Protein AF-A0A9E3SE55-F1 (afdb_monomer_lite)

Secondary structure (DSSP, 8-state):
----HHHHHHIIIIIS--TT----EEEEETTEEEEE--HHHHHHHHHHHHHH-

Sequence (53 aa):
MKVTADELFAKLTQEYKIIGERGIINFTLKNLTIAIETRDTIGNLLQEWLKAW

Radius of gyration: 13.92 Å; chains: 1; bounding box: 34×20×34 Å

pLDDT: mean 81.45, std 6.57, range [60.78, 91.94]

Foldseek 3Di:
DDADPVRVVCCCCPVVVCPPDDDWDWDDDDHDIDTDDDPVVVVVVVVVVVVVD

Structure (mmCIF, N/CA/C/O backbone):
data_AF-A0A9E3SE55-F1
#
_entry.id   AF-A0A9E3SE55-F1
#
loop_
_atom_site.group_PDB
_atom_site.id
_atom_site.type_symbol
_atom_site.label_atom_id
_atom_site.label_alt_id
_atom_site.label_comp_id
_atom_site.label_asym_id
_atom_site.label_entity_id
_atom_site.label_seq_id
_atom_site.pdbx_PDB_ins_code
_atom_site.Cartn_x
_atom_site.Cartn_y
_atom_site.Cartn_z
_atom_site.occupancy
_atom_site.B_iso_or_equiv
_atom_site.auth_seq_id
_atom_site.auth_comp_id
_atom_site.auth_asym_id
_atom_site.auth_atom_id
_atom_site.pdbx_PDB_model_num
ATOM 1 N N . MET A 1 1 ? -4.439 10.575 16.822 1.00 60.78 1 MET A N 1
ATOM 2 C CA . MET A 1 1 ? -5.878 10.471 17.159 1.00 60.78 1 MET A CA 1
ATOM 3 C C . MET A 1 1 ? -6.227 8.988 17.093 1.00 60.78 1 MET A C 1
ATOM 5 O O . MET A 1 1 ? -5.803 8.362 16.136 1.00 60.78 1 MET A O 1
ATOM 9 N N . LYS A 1 2 ? -6.854 8.383 18.112 1.00 73.50 2 LYS A N 1
ATOM 10 C CA . LYS A 1 2 ? -7.237 6.959 18.032 1.00 73.50 2 LYS A CA 1
ATOM 11 C C . LYS A 1 2 ? -8.544 6.877 17.249 1.00 73.50 2 LYS A C 1
ATOM 13 O O . LYS A 1 2 ? -9.561 7.320 17.763 1.00 73.50 2 LYS A O 1
ATOM 18 N N . VAL A 1 3 ? -8.473 6.389 16.019 1.00 80.31 3 VAL A N 1
ATOM 19 C CA . VAL A 1 3 ? -9.627 6.160 15.143 1.00 80.31 3 VAL A CA 1
ATOM 20 C C . VAL A 1 3 ? -9.912 4.661 15.174 1.00 80.31 3 VAL A C 1
ATOM 22 O O . VAL A 1 3 ? -8.974 3.860 15.147 1.00 80.31 3 VAL A O 1
ATOM 25 N N . THR A 1 4 ? -11.171 4.264 15.305 1.00 88.69 4 THR A N 1
ATOM 26 C CA . THR A 1 4 ? -11.546 2.844 15.235 1.00 88.69 4 THR A CA 1
ATOM 27 C C . THR A 1 4 ? -11.480 2.339 13.791 1.00 88.69 4 THR A C 1
ATOM 29 O O . THR A 1 4 ? -11.476 3.126 12.843 1.00 88.69 4 THR A O 1
ATOM 32 N N . ALA A 1 5 ? -11.425 1.017 13.604 1.00 86.00 5 ALA A N 1
ATOM 33 C CA . ALA A 1 5 ? -11.408 0.423 12.266 1.00 86.00 5 ALA A CA 1
ATOM 34 C C . ALA A 1 5 ? -12.652 0.814 11.442 1.00 86.00 5 ALA A C 1
ATOM 36 O O . ALA A 1 5 ? -12.533 1.100 10.251 1.00 86.00 5 ALA A O 1
ATOM 37 N N . ASP A 1 6 ? -13.817 0.899 12.089 1.00 90.00 6 ASP A N 1
ATOM 38 C CA . ASP A 1 6 ? -15.077 1.275 11.443 1.00 90.00 6 ASP A CA 1
ATOM 39 C C . ASP A 1 6 ? -15.096 2.752 11.033 1.00 90.00 6 ASP A C 1
ATOM 41 O O . ASP A 1 6 ? -15.528 3.096 9.933 1.00 90.00 6 ASP A O 1
ATOM 45 N N . GLU A 1 7 ? -14.565 3.635 11.880 1.00 89.06 7 GLU A N 1
ATOM 46 C CA . GLU A 1 7 ? -14.421 5.059 11.564 1.00 89.06 7 GLU A CA 1
ATOM 47 C C . GLU A 1 7 ? -13.425 5.287 10.420 1.00 89.06 7 GLU A C 1
ATOM 49 O O . GLU A 1 7 ? -13.678 6.106 9.537 1.00 89.06 7 GLU A O 1
ATOM 54 N N . LEU A 1 8 ? -12.311 4.547 10.394 1.00 87.00 8 LEU A N 1
ATOM 55 C CA . LEU A 1 8 ? -11.351 4.582 9.288 1.00 87.00 8 LEU A CA 1
ATOM 56 C C . LEU A 1 8 ? -12.009 4.116 7.985 1.00 87.00 8 LEU A C 1
ATOM 58 O O . LEU A 1 8 ? -11.893 4.783 6.958 1.00 87.00 8 LEU A O 1
ATOM 62 N N . PHE A 1 9 ? -12.740 3.002 8.029 1.00 87.94 9 PHE A N 1
ATOM 63 C CA . PHE A 1 9 ? -13.470 2.488 6.876 1.00 87.94 9 PHE A CA 1
ATOM 64 C C . PHE A 1 9 ? -14.494 3.505 6.355 1.00 87.94 9 PHE A C 1
ATOM 66 O O . PHE A 1 9 ? -14.536 3.775 5.151 1.00 87.94 9 PHE A O 1
ATOM 73 N N . ALA A 1 10 ? -15.275 4.120 7.245 1.00 91.00 10 ALA A N 1
ATOM 74 C CA . ALA A 1 10 ? -16.238 5.155 6.883 1.00 91.00 10 ALA A CA 1
ATOM 75 C C . ALA A 1 10 ? -15.55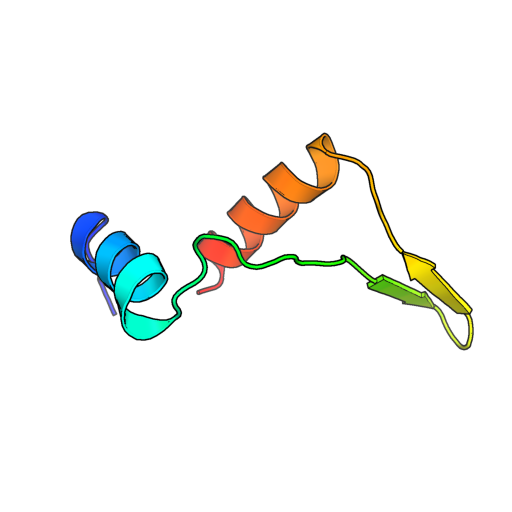0 6.377 6.258 1.00 91.00 10 ALA A C 1
ATOM 77 O O . ALA A 1 10 ? -15.971 6.834 5.199 1.00 91.00 10 ALA A O 1
ATOM 78 N N . LYS A 1 11 ? -14.439 6.858 6.827 1.00 88.38 11 LYS A N 1
ATOM 79 C CA . LYS A 1 11 ? -13.676 7.978 6.256 1.00 88.38 11 LYS A CA 1
ATOM 80 C C . LYS A 1 11 ? -13.155 7.677 4.856 1.00 88.38 11 LYS A C 1
ATOM 82 O O . LYS A 1 11 ? -13.326 8.482 3.943 1.00 88.38 11 LYS A O 1
ATOM 87 N N . LEU A 1 12 ? -12.557 6.507 4.658 1.00 85.75 12 LEU A N 1
ATOM 88 C CA . LEU A 1 12 ? -12.003 6.117 3.362 1.00 85.75 12 LEU A CA 1
ATOM 89 C C . LEU A 1 12 ? -13.092 5.957 2.292 1.00 85.75 12 LEU A C 1
ATOM 91 O O . LEU A 1 12 ? -12.926 6.398 1.155 1.00 85.75 12 LEU A O 1
ATOM 95 N N . THR A 1 13 ? -14.224 5.355 2.650 1.00 86.88 13 THR A N 1
ATOM 96 C CA . THR A 1 13 ? -15.288 5.032 1.689 1.00 86.88 13 THR A CA 1
ATOM 97 C C . THR A 1 13 ? -16.274 6.173 1.454 1.00 86.88 13 THR A C 1
ATOM 99 O O . THR A 1 13 ? -16.722 6.353 0.324 1.00 86.88 13 THR A O 1
ATOM 102 N N . GLN A 1 14 ? -16.604 6.960 2.480 1.00 88.81 14 GLN A N 1
ATOM 103 C CA . GLN A 1 14 ? -17.636 8.000 2.414 1.00 88.81 14 GLN A CA 1
ATOM 104 C C . GLN A 1 14 ? -17.049 9.393 2.178 1.00 88.81 14 GLN A C 1
ATOM 106 O O . GLN A 1 14 ? -17.577 10.138 1.351 1.00 88.81 14 GLN A O 1
ATOM 111 N N . GLU A 1 15 ? -15.959 9.745 2.868 1.00 88.00 15 GLU A N 1
ATOM 112 C CA . GLU A 1 15 ? -15.328 11.067 2.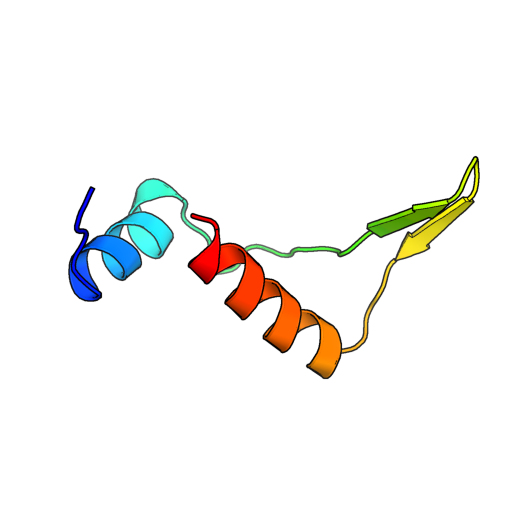731 1.00 88.00 15 GLU A CA 1
ATOM 113 C C . GLU A 1 15 ? -14.354 11.088 1.548 1.00 88.00 15 GLU A C 1
ATOM 115 O O . GLU A 1 15 ? -14.490 11.918 0.651 1.00 88.00 15 GLU A O 1
ATOM 120 N N . TYR A 1 16 ? -13.414 10.139 1.506 1.00 83.62 16 TYR A N 1
ATOM 121 C CA . TYR A 1 16 ? -12.407 10.043 0.441 1.00 83.62 16 TYR A CA 1
ATOM 122 C C . TYR A 1 16 ? -12.915 9.357 -0.833 1.00 83.62 16 TYR A C 1
ATOM 124 O O . TYR A 1 16 ? -12.273 9.478 -1.872 1.00 83.62 16 TYR A O 1
ATOM 132 N N . LYS A 1 17 ? -14.052 8.648 -0.764 1.00 85.69 17 LYS A N 1
ATOM 133 C CA . LYS A 1 17 ? -14.724 7.998 -1.906 1.00 85.69 17 LYS A CA 1
ATOM 134 C C . LYS A 1 17 ? -13.794 7.140 -2.769 1.00 85.69 17 LYS A C 1
ATOM 136 O O . LYS A 1 17 ? -13.920 7.110 -3.985 1.00 85.69 17 LYS A O 1
ATOM 141 N N . ILE A 1 18 ? -12.893 6.388 -2.136 1.00 82.94 18 ILE A N 1
ATOM 142 C CA . ILE A 1 18 ? -11.867 5.605 -2.848 1.00 82.94 18 ILE A CA 1
ATOM 143 C C . ILE A 1 18 ? -12.420 4.413 -3.652 1.00 82.94 18 ILE A C 1
ATOM 145 O O . ILE A 1 18 ? -11.687 3.782 -4.413 1.00 82.94 18 ILE A O 1
ATOM 149 N N . ILE A 1 19 ? -13.692 4.042 -3.462 1.00 83.25 19 ILE A N 1
ATOM 150 C CA . ILE A 1 19 ? -14.296 2.892 -4.144 1.00 83.25 19 ILE A CA 1
ATOM 151 C C . ILE A 1 19 ? -14.503 3.228 -5.623 1.00 83.25 19 ILE A C 1
ATOM 153 O O . ILE A 1 19 ? -15.257 4.133 -5.960 1.00 83.25 19 ILE A O 1
ATOM 157 N N . GLY A 1 20 ? -13.886 2.435 -6.502 1.00 78.69 20 GLY A N 1
ATOM 158 C CA . GLY A 1 20 ? -13.985 2.605 -7.955 1.00 78.69 20 GLY A CA 1
ATOM 159 C C . GLY A 1 20 ? -12.928 3.538 -8.549 1.00 78.69 20 GLY A C 1
ATOM 160 O O . GLY A 1 20 ? -12.808 3.605 -9.772 1.00 78.69 20 GLY A O 1
ATOM 161 N N . GLU A 1 21 ? -12.123 4.186 -7.707 1.00 80.81 21 GLU A N 1
ATOM 162 C CA . GLU A 1 21 ? -11.006 5.019 -8.141 1.00 80.81 21 GLU A CA 1
ATOM 163 C C . GLU A 1 21 ? -9.847 4.169 -8.674 1.00 80.81 21 GLU A C 1
ATOM 165 O O . GLU A 1 21 ? -9.557 3.071 -8.188 1.00 80.81 21 GLU A O 1
ATOM 170 N N . ARG A 1 22 ? -9.161 4.687 -9.698 1.00 76.69 22 ARG A N 1
ATOM 171 C CA . ARG A 1 22 ? -7.965 4.057 -10.271 1.00 76.69 22 ARG A CA 1
ATOM 172 C C . ARG A 1 22 ? -6.729 4.822 -9.824 1.00 76.69 22 ARG A C 1
ATOM 174 O O . ARG A 1 22 ? -6.568 5.991 -10.153 1.00 76.69 22 ARG A O 1
ATOM 181 N N . GLY A 1 23 ? -5.843 4.139 -9.109 1.00 73.94 23 GLY A N 1
ATOM 182 C CA . GLY A 1 23 ? -4.520 4.650 -8.762 1.00 73.94 23 GLY A CA 1
ATOM 183 C C . GLY A 1 23 ? -3.447 4.120 -9.708 1.00 73.94 23 GLY A C 1
ATOM 184 O O . GLY A 1 23 ? -3.535 2.988 -10.181 1.00 73.94 23 GLY A O 1
ATOM 185 N N . ILE A 1 24 ? -2.415 4.927 -9.950 1.00 76.50 24 ILE A N 1
ATOM 186 C CA . ILE A 1 24 ? -1.173 4.502 -10.604 1.00 76.50 24 ILE A CA 1
ATOM 187 C C . ILE A 1 24 ? -0.026 4.842 -9.661 1.00 76.50 24 ILE A C 1
ATOM 189 O O . ILE A 1 24 ? 0.059 5.962 -9.156 1.00 76.50 24 ILE A O 1
ATOM 193 N N . ILE A 1 25 ? 0.864 3.880 -9.429 1.00 76.69 25 ILE A N 1
ATOM 194 C CA . ILE A 1 25 ? 2.105 4.134 -8.703 1.00 76.69 25 ILE A CA 1
ATOM 195 C C . ILE A 1 25 ? 3.138 4.600 -9.715 1.00 76.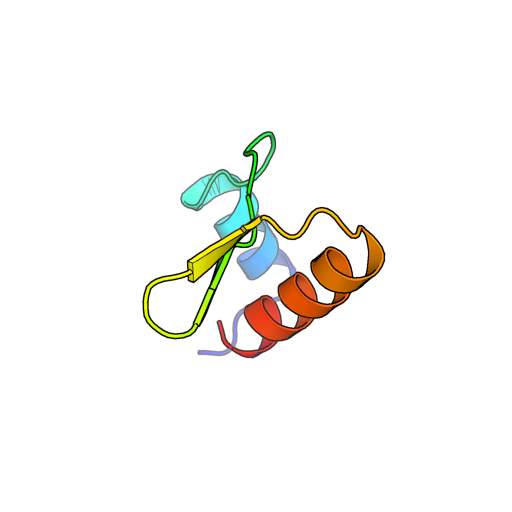69 25 ILE A C 1
ATOM 197 O O . ILE A 1 25 ? 3.489 3.860 -10.630 1.00 76.69 25 ILE A O 1
ATOM 201 N N . ASN A 1 26 ? 3.650 5.808 -9.515 1.00 83.69 26 ASN A N 1
ATOM 202 C CA . ASN A 1 26 ? 4.745 6.341 -10.308 1.00 83.69 26 ASN A CA 1
ATOM 203 C C . ASN A 1 26 ? 6.026 6.331 -9.478 1.00 83.69 26 ASN A C 1
ATOM 205 O O . ASN A 1 26 ? 6.091 6.949 -8.416 1.00 83.69 26 ASN A O 1
ATOM 209 N N . PHE A 1 27 ? 7.052 5.649 -9.976 1.00 79.69 27 PHE A N 1
ATOM 210 C CA . PHE A 1 27 ? 8.403 5.754 -9.443 1.00 79.69 27 PHE A CA 1
ATOM 211 C C . PHE A 1 27 ? 9.187 6.753 -10.284 1.00 79.69 27 PHE A C 1
ATOM 213 O O . PHE A 1 27 ? 9.369 6.550 -11.485 1.00 79.69 27 PHE A O 1
ATOM 220 N N . THR A 1 28 ? 9.655 7.824 -9.647 1.00 87.31 28 THR A N 1
ATOM 221 C CA . THR A 1 28 ? 10.436 8.875 -10.303 1.00 87.31 28 THR A CA 1
ATOM 222 C C . THR A 1 28 ? 11.866 8.860 -9.786 1.00 87.31 28 THR A C 1
ATOM 224 O O . THR A 1 28 ? 12.102 8.984 -8.585 1.00 87.31 28 THR A O 1
ATOM 227 N N . LEU A 1 29 ? 12.828 8.763 -10.703 1.00 88.75 29 LEU A N 1
ATOM 228 C CA . LEU A 1 29 ? 14.252 8.889 -10.420 1.00 88.75 29 LEU A CA 1
ATOM 229 C C . LEU A 1 29 ? 14.892 9.844 -11.429 1.00 88.75 29 LEU A C 1
ATOM 231 O O . LEU A 1 29 ? 14.927 9.575 -12.631 1.00 88.75 29 LEU A O 1
ATOM 235 N N . LYS A 1 30 ? 15.427 10.961 -10.922 1.00 91.94 30 LYS A N 1
ATOM 236 C CA . LYS A 1 30 ? 15.898 12.098 -11.728 1.00 91.94 30 LYS A CA 1
ATOM 237 C C . LYS A 1 30 ? 14.788 12.597 -12.667 1.00 91.94 30 LYS A C 1
ATOM 239 O O . LYS A 1 30 ? 13.811 13.172 -12.210 1.00 91.94 30 LYS A O 1
ATOM 244 N N . ASN A 1 31 ? 14.953 12.370 -13.963 1.00 91.94 31 ASN A N 1
ATOM 245 C CA . ASN A 1 31 ? 14.095 12.799 -15.061 1.00 91.94 31 ASN A CA 1
ATOM 246 C C . ASN A 1 31 ? 13.393 11.614 -15.752 1.00 91.94 31 ASN A C 1
ATOM 248 O O . ASN A 1 31 ? 12.863 11.770 -16.849 1.00 91.94 31 ASN A O 1
ATOM 252 N N . LEU A 1 32 ? 13.396 10.437 -15.121 1.00 83.50 32 LEU A N 1
ATOM 253 C CA . LEU A 1 32 ? 12.662 9.258 -15.568 1.00 83.50 32 LEU A CA 1
ATOM 254 C C . LEU A 1 32 ? 11.544 8.946 -14.577 1.00 83.50 32 LEU A C 1
ATOM 256 O O . LEU A 1 32 ? 11.787 8.860 -13.373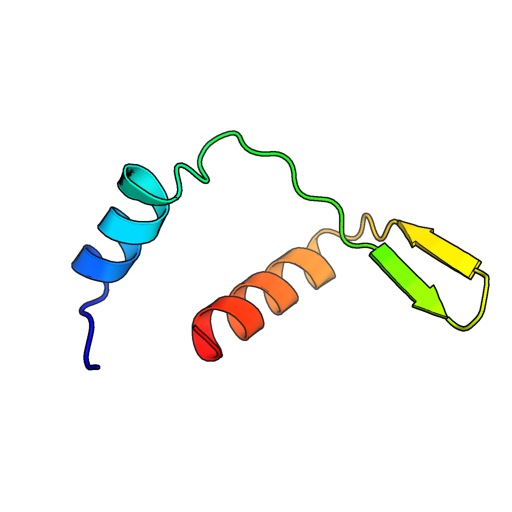 1.00 83.50 32 LEU A O 1
ATOM 260 N N . THR A 1 33 ? 10.343 8.724 -15.102 1.00 89.19 33 THR A N 1
ATOM 261 C CA . THR A 1 33 ? 9.187 8.250 -14.342 1.00 89.19 33 THR A CA 1
ATOM 262 C C . THR A 1 33 ? 8.665 6.979 -14.995 1.00 89.19 33 THR A C 1
ATOM 264 O O . THR A 1 33 ? 8.428 6.959 -16.201 1.00 89.19 33 THR A O 1
ATOM 267 N N . ILE A 1 34 ? 8.496 5.925 -14.200 1.00 83.81 34 ILE A N 1
ATOM 268 C CA . ILE A 1 34 ? 7.904 4.657 -14.632 1.00 83.81 34 ILE A CA 1
ATOM 269 C C . ILE A 1 34 ? 6.629 4.384 -13.839 1.00 83.81 34 ILE A C 1
ATOM 271 O O . ILE A 1 34 ? 6.585 4.617 -12.628 1.00 83.81 34 ILE A O 1
ATOM 275 N N . ALA A 1 35 ? 5.607 3.875 -14.524 1.00 83.38 35 ALA A N 1
ATOM 276 C CA . ALA A 1 35 ? 4.405 3.361 -13.886 1.00 83.38 35 ALA A CA 1
ATOM 277 C C . ALA A 1 35 ? 4.660 1.921 -13.419 1.00 83.38 35 ALA A C 1
ATOM 279 O O . ALA A 1 35 ? 5.164 1.092 -14.179 1.00 83.38 35 ALA A O 1
ATOM 280 N N . ILE A 1 36 ? 4.336 1.629 -12.162 1.00 78.75 36 ILE A N 1
ATOM 281 C CA . ILE A 1 36 ? 4.446 0.293 -11.578 1.00 78.75 36 ILE A CA 1
ATOM 282 C C . ILE A 1 36 ? 3.064 -0.368 -11.612 1.00 78.75 36 ILE A C 1
ATOM 284 O O . ILE A 1 36 ? 2.123 0.132 -10.999 1.00 78.75 36 ILE A O 1
ATOM 288 N N . GLU A 1 37 ? 2.959 -1.513 -12.294 1.00 71.88 37 GLU A N 1
ATOM 289 C CA . GLU A 1 37 ? 1.703 -2.269 -12.474 1.00 71.88 37 GLU A CA 1
ATOM 290 C C . GLU A 1 37 ? 1.642 -3.581 -11.661 1.00 71.88 37 GLU A C 1
ATOM 292 O O . GLU A 1 37 ? 0.692 -4.358 -11.770 1.00 71.88 37 GLU A O 1
ATOM 297 N N . THR A 1 38 ? 2.645 -3.873 -10.828 1.00 73.38 38 THR A N 1
ATOM 298 C CA . THR A 1 38 ? 2.719 -5.139 -10.082 1.00 73.38 38 THR A CA 1
ATOM 299 C C . THR A 1 38 ? 1.716 -5.198 -8.922 1.00 73.38 38 THR A C 1
ATOM 301 O O . THR A 1 38 ? 1.818 -4.451 -7.948 1.00 73.38 38 THR A O 1
ATOM 304 N N . ARG A 1 39 ? 0.770 -6.153 -8.984 1.00 69.69 39 ARG A N 1
ATOM 305 C CA . ARG A 1 39 ? -0.289 -6.368 -7.969 1.00 69.69 39 ARG A CA 1
ATOM 306 C C . ARG A 1 39 ? 0.234 -6.525 -6.537 1.00 69.69 39 ARG A C 1
ATOM 308 O O . ARG A 1 39 ? -0.341 -5.932 -5.628 1.00 69.69 39 ARG A O 1
ATOM 315 N N . ASP A 1 40 ? 1.306 -7.287 -6.332 1.00 73.81 40 ASP A N 1
ATOM 316 C CA . ASP A 1 40 ? 1.812 -7.584 -4.981 1.00 73.81 40 ASP A CA 1
ATOM 317 C C . ASP A 1 40 ? 2.437 -6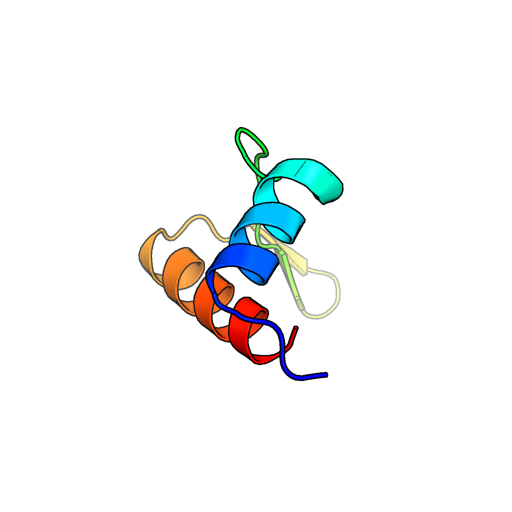.350 -4.314 1.00 73.81 40 ASP A C 1
ATOM 319 O O . ASP A 1 40 ? 2.249 -6.096 -3.123 1.00 73.81 40 ASP A O 1
ATOM 323 N N . THR A 1 41 ? 3.134 -5.526 -5.098 1.00 72.25 41 THR A N 1
ATOM 324 C CA . THR A 1 41 ? 3.745 -4.277 -4.625 1.00 72.25 41 THR A CA 1
ATOM 325 C C . THR A 1 41 ? 2.681 -3.250 -4.238 1.00 72.25 41 THR A C 1
ATOM 327 O O . THR A 1 41 ? 2.847 -2.551 -3.239 1.00 72.25 41 THR A O 1
ATOM 330 N N . ILE A 1 42 ? 1.567 -3.198 -4.980 1.00 73.62 42 ILE A N 1
ATOM 331 C CA . ILE A 1 42 ? 0.424 -2.323 -4.680 1.00 73.62 42 ILE A CA 1
ATOM 332 C C . ILE A 1 42 ? -0.184 -2.672 -3.314 1.00 73.62 42 ILE A C 1
ATOM 334 O O . ILE A 1 42 ? -0.429 -1.774 -2.510 1.00 73.62 42 ILE A O 1
ATOM 338 N N . GLY A 1 43 ? -0.387 -3.962 -3.024 1.00 74.12 43 GLY A N 1
ATOM 339 C CA . GLY A 1 43 ? -0.956 -4.411 -1.748 1.00 74.12 43 GLY A CA 1
ATOM 340 C C . GLY A 1 43 ? -0.114 -3.993 -0.539 1.00 74.12 43 GLY A C 1
ATOM 341 O O . GLY A 1 43 ? -0.647 -3.440 0.423 1.00 74.12 43 GLY A O 1
ATOM 342 N N . ASN A 1 44 ? 1.205 -4.184 -0.616 1.00 80.31 44 ASN A N 1
ATOM 343 C CA . ASN A 1 44 ? 2.127 -3.779 0.448 1.00 80.31 44 ASN A CA 1
ATOM 344 C C . ASN A 1 44 ? 2.169 -2.252 0.627 1.00 80.31 44 ASN A C 1
ATOM 346 O O . ASN A 1 44 ? 2.170 -1.764 1.754 1.00 80.31 44 ASN A O 1
ATOM 350 N N . LEU A 1 45 ? 2.147 -1.487 -0.468 1.00 77.81 45 LEU A N 1
ATOM 351 C CA . LEU A 1 45 ? 2.131 -0.021 -0.414 1.00 77.81 45 LEU A CA 1
ATOM 352 C C . LEU A 1 45 ? 0.864 0.534 0.236 1.00 77.81 45 LEU A C 1
ATOM 354 O O . LEU A 1 45 ? 0.951 1.472 1.022 1.00 77.81 45 LEU A O 1
ATOM 358 N N . LEU A 1 46 ? -0.300 -0.054 -0.049 1.00 79.25 46 LEU A N 1
ATOM 359 C CA . LEU A 1 46 ? -1.553 0.343 0.595 1.00 79.25 46 LEU A 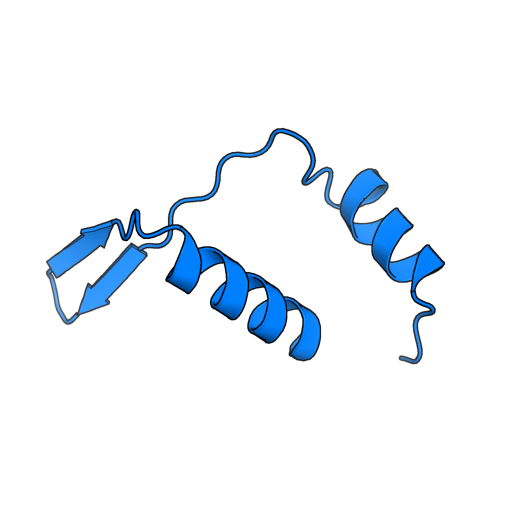CA 1
ATOM 360 C C . LEU A 1 46 ? -1.522 0.089 2.108 1.00 79.25 46 LEU A C 1
ATOM 362 O O . LEU A 1 46 ? -2.020 0.913 2.871 1.00 79.25 46 LEU A O 1
ATOM 366 N N . GLN A 1 47 ? -0.907 -1.012 2.552 1.00 79.38 47 GLN A N 1
ATOM 367 C CA . GLN A 1 47 ? -0.732 -1.285 3.982 1.00 79.38 47 GLN A CA 1
ATOM 368 C C . GLN A 1 47 ? 0.194 -0.268 4.655 1.00 79.38 47 GLN A C 1
ATOM 370 O O . GLN A 1 47 ? -0.128 0.219 5.735 1.00 79.38 47 GLN A O 1
ATOM 375 N N . GLU A 1 48 ? 1.320 0.077 4.030 1.00 82.88 48 GLU A N 1
ATOM 376 C CA . GLU A 1 48 ? 2.231 1.098 4.563 1.00 82.88 48 GLU A CA 1
ATOM 377 C C . GLU A 1 48 ? 1.588 2.490 4.578 1.00 82.88 48 GLU A C 1
ATOM 379 O O . GLU A 1 48 ? 1.729 3.221 5.556 1.00 82.88 48 GLU A O 1
ATOM 384 N N . TRP A 1 49 ? 0.810 2.836 3.550 1.00 81.12 49 TRP A N 1
ATOM 385 C CA . TRP A 1 49 ? 0.039 4.079 3.524 1.00 81.12 49 TRP A CA 1
ATOM 386 C C . TRP A 1 49 ? -0.969 4.148 4.678 1.00 81.12 49 TRP A C 1
ATOM 388 O O . TRP A 1 49 ? -1.013 5.152 5.382 1.00 81.12 49 TRP A O 1
ATOM 398 N N . LEU A 1 50 ? -1.709 3.063 4.936 1.00 82.31 50 LEU A N 1
ATOM 399 C CA . LEU A 1 50 ? -2.646 2.978 6.065 1.00 82.31 50 LEU A CA 1
ATOM 400 C C . LEU A 1 50 ? -1.957 3.069 7.433 1.00 82.31 50 LEU A C 1
ATOM 402 O O . LEU A 1 50 ? -2.573 3.539 8.381 1.00 82.31 50 LEU A O 1
ATOM 406 N N . LYS A 1 51 ? -0.702 2.620 7.561 1.00 81.44 51 LYS A N 1
ATOM 407 C CA . LYS A 1 51 ? 0.077 2.769 8.805 1.00 81.44 51 LYS A CA 1
ATOM 408 C C . LYS A 1 51 ? 0.537 4.208 9.047 1.00 81.44 51 LYS A C 1
ATOM 410 O O . LYS A 1 51 ? 0.754 4.577 10.199 1.00 81.44 51 LYS A O 1
ATOM 415 N N . ALA A 1 52 ? 0.755 4.976 7.980 1.00 79.12 52 ALA A N 1
ATOM 416 C CA . ALA A 1 52 ? 1.251 6.351 8.040 1.00 79.12 52 ALA A CA 1
ATOM 417 C C . ALA A 1 52 ? 0.137 7.410 8.153 1.00 79.12 52 ALA A C 1
ATOM 419 O O . ALA A 1 52 ? 0.443 8.567 8.450 1.00 79.12 52 ALA A O 1
ATOM 420 N N . TRP A 1 53 ? -1.113 7.026 7.881 1.00 71.75 53 TRP A N 1
ATOM 421 C CA . TRP A 1 53 ? -2.311 7.868 7.947 1.00 71.75 53 TRP A CA 1
ATOM 422 C C . TRP A 1 53 ? -2.835 8.013 9.384 1.00 71.75 53 TRP A C 1
ATOM 424 O O . TRP A 1 53 ? -3.160 9.157 9.779 1.00 71.75 53 TRP A O 1
#